Protein AF-A0A3S0I597-F1 (afdb_monomer_lite)

Structure (mmCIF, N/CA/C/O backbone):
data_AF-A0A3S0I597-F1
#
_entry.id   AF-A0A3S0I597-F1
#
loop_
_atom_site.group_PDB
_atom_site.id
_atom_site.type_symbol
_atom_site.label_atom_id
_atom_site.label_alt_id
_atom_site.label_comp_id
_atom_site.label_asym_id
_atom_site.label_entity_id
_atom_site.label_seq_id
_atom_site.pdbx_PDB_ins_code
_atom_site.Cartn_x
_atom_site.Cartn_y
_atom_site.Cartn_z
_atom_site.occupancy
_atom_site.B_iso_or_equiv
_atom_site.auth_seq_id
_atom_site.auth_comp_id
_atom_site.auth_asym_id
_atom_site.auth_atom_id
_atom_site.pdbx_PDB_model_num
ATOM 1 N N . MET A 1 1 ? -62.713 -33.242 16.321 1.00 42.72 1 MET A N 1
ATOM 2 C CA . MET A 1 1 ? -61.549 -33.923 15.711 1.00 42.72 1 MET A CA 1
ATOM 3 C C . MET A 1 1 ? -60.449 -32.888 15.518 1.00 42.72 1 MET A C 1
ATOM 5 O O . MET A 1 1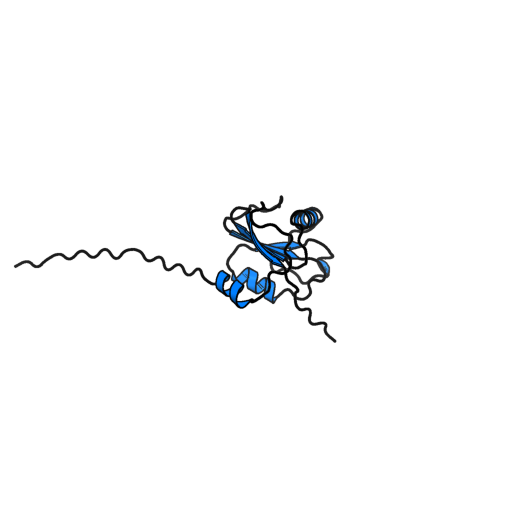 ? -60.624 -31.983 14.719 1.00 42.72 1 MET A O 1
ATOM 9 N N . LEU A 1 2 ? -59.383 -32.966 16.315 1.00 50.50 2 LEU A N 1
ATOM 10 C CA . LEU A 1 2 ? -58.157 -32.165 16.189 1.00 50.50 2 LEU A CA 1
ATOM 11 C C . LEU A 1 2 ? -57.061 -33.055 15.589 1.00 50.50 2 LEU A C 1
ATOM 13 O O . LEU A 1 2 ? -56.976 -34.227 15.960 1.00 50.50 2 LEU A O 1
ATOM 17 N N . PRO A 1 3 ? -56.176 -32.493 14.757 1.00 51.53 3 PRO A N 1
ATOM 18 C CA . PRO A 1 3 ? -54.745 -32.719 14.962 1.00 51.53 3 PRO A CA 1
ATOM 19 C C . PRO A 1 3 ? -53.977 -31.385 14.913 1.00 51.53 3 PRO A C 1
ATOM 21 O O . PRO A 1 3 ? -54.195 -30.550 14.045 1.00 51.53 3 PRO A O 1
ATOM 24 N N . LYS A 1 4 ? -53.256 -31.050 15.987 1.00 41.50 4 LYS A N 1
ATOM 25 C CA . LYS A 1 4 ? -51.831 -31.345 16.261 1.00 41.50 4 LYS A CA 1
ATOM 26 C C . LYS A 1 4 ? -50.891 -30.305 15.636 1.00 41.50 4 LYS A C 1
ATOM 28 O O . LYS A 1 4 ? -50.643 -30.293 14.438 1.00 41.50 4 LYS A O 1
ATOM 33 N N . GLN A 1 5 ? -50.360 -29.455 16.514 1.00 47.78 5 GLN A N 1
ATOM 34 C CA . GLN A 1 5 ? -49.257 -28.538 16.251 1.00 47.78 5 GLN A CA 1
ATOM 35 C C . GLN A 1 5 ? -47.972 -29.298 15.891 1.00 47.78 5 GLN A C 1
ATOM 37 O O . GLN A 1 5 ? -47.695 -30.353 16.464 1.00 47.78 5 GLN A O 1
ATOM 42 N N . SER A 1 6 ? -47.137 -28.708 15.036 1.00 39.44 6 SER A N 1
ATOM 43 C CA . SER A 1 6 ? -45.694 -28.940 15.077 1.00 39.44 6 SER A CA 1
ATOM 44 C C . SER A 1 6 ? -44.950 -27.676 14.655 1.00 39.44 6 SER A C 1
ATOM 46 O O . SER A 1 6 ? -44.948 -27.262 13.499 1.00 39.44 6 SER A O 1
ATOM 48 N N . THR A 1 7 ? -44.367 -27.038 15.660 1.00 47.25 7 THR A N 1
ATOM 49 C CA . THR A 1 7 ? -43.442 -25.915 15.581 1.00 47.25 7 THR A CA 1
ATOM 50 C C . THR A 1 7 ? -42.115 -26.409 15.018 1.00 47.25 7 THR A C 1
ATOM 52 O O . THR A 1 7 ? -41.496 -27.282 15.620 1.00 47.25 7 THR A O 1
ATOM 55 N N . SER A 1 8 ? -41.618 -25.814 13.934 1.00 44.62 8 SER A N 1
ATOM 56 C CA . SER A 1 8 ? -40.203 -25.953 13.580 1.00 44.62 8 SER A CA 1
ATOM 57 C C . SER A 1 8 ? -39.604 -24.589 13.270 1.00 44.62 8 SER A C 1
ATOM 59 O O . SER A 1 8 ? -39.836 -23.985 12.224 1.00 44.62 8 SER A O 1
ATOM 61 N N . ARG A 1 9 ? -38.862 -24.078 14.256 1.00 48.50 9 ARG A N 1
ATOM 62 C CA . ARG A 1 9 ? -37.975 -22.923 14.134 1.00 48.50 9 ARG A CA 1
ATOM 63 C C . ARG A 1 9 ? -36.805 -23.338 13.244 1.00 48.50 9 ARG A C 1
ATOM 65 O O . ARG A 1 9 ? -35.926 -24.061 13.705 1.00 48.50 9 ARG A O 1
ATOM 72 N N . SER A 1 10 ? -36.764 -22.869 11.999 1.00 44.19 10 SER A N 1
ATOM 73 C CA . SER A 1 10 ? -35.540 -22.973 11.204 1.00 44.19 10 SER A CA 1
ATOM 74 C C . SER A 1 10 ? -34.597 -21.845 11.597 1.00 44.19 10 SER A C 1
ATOM 76 O O . SER A 1 10 ? -34.786 -20.681 11.248 1.00 44.19 10 SER A O 1
ATOM 78 N N . LEU A 1 11 ? -33.595 -22.237 12.374 1.00 48.84 11 LEU A N 1
ATOM 79 C CA . LEU A 1 11 ? -32.421 -21.467 12.737 1.00 48.84 11 LEU A CA 1
ATOM 80 C C . LEU A 1 11 ? -31.691 -20.925 11.500 1.00 48.84 11 LEU A C 1
ATOM 82 O O . LEU A 1 11 ? -31.519 -21.602 10.487 1.00 48.84 11 LEU A O 1
ATOM 86 N N . LEU A 1 12 ? -31.232 -19.689 11.665 1.00 52.66 12 LEU A N 1
ATOM 87 C CA . LEU A 1 12 ? -30.205 -18.992 10.905 1.00 52.66 12 LEU A CA 1
ATOM 88 C C . LEU A 1 12 ? -29.130 -19.931 10.332 1.00 52.66 12 LEU A C 1
ATOM 90 O O . LEU A 1 12 ? -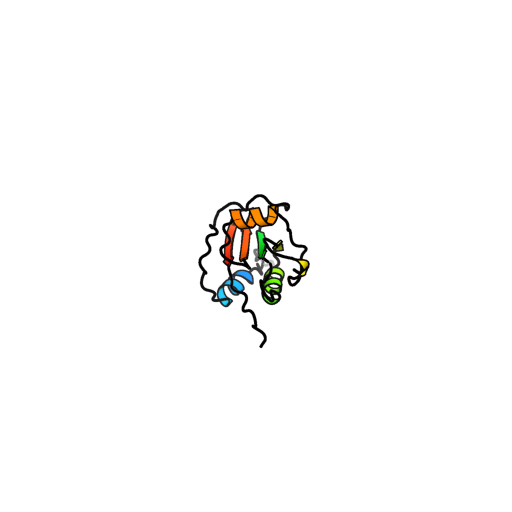28.407 -20.589 11.076 1.00 52.66 12 LEU A O 1
ATOM 94 N N . LYS A 1 13 ? -28.908 -19.853 9.021 1.00 41.72 13 LYS A N 1
ATOM 95 C CA . LYS A 1 13 ? -27.560 -19.977 8.460 1.00 41.72 13 LYS A CA 1
ATOM 96 C C . LYS A 1 13 ? -27.317 -18.771 7.567 1.00 41.72 13 LYS A C 1
ATOM 98 O O . LYS A 1 13 ? -27.713 -18.749 6.406 1.00 41.72 13 LYS A O 1
ATOM 103 N N . ARG A 1 14 ? -26.670 -17.746 8.137 1.00 48.56 14 ARG A N 1
ATOM 104 C CA . ARG A 1 14 ? -25.930 -16.759 7.345 1.00 48.56 14 ARG A CA 1
ATOM 105 C C . ARG A 1 14 ? -24.937 -17.553 6.503 1.00 48.56 14 ARG A C 1
ATOM 107 O O . ARG A 1 14 ? -24.027 -18.173 7.044 1.00 48.56 14 ARG A O 1
ATOM 114 N N . VAL A 1 15 ? -25.154 -17.584 5.196 1.00 46.88 15 VAL A N 1
ATOM 115 C CA . VAL A 1 15 ? -24.164 -18.087 4.250 1.00 46.88 15 VAL A CA 1
ATOM 116 C C . VAL A 1 15 ? -23.068 -17.030 4.188 1.00 46.88 15 VAL A C 1
ATOM 118 O O . VAL A 1 15 ? -23.179 -16.043 3.466 1.00 46.88 15 VAL A O 1
ATOM 121 N N . SER A 1 16 ? -22.027 -17.211 4.993 1.00 51.53 16 SER A N 1
ATOM 122 C CA . SER A 1 16 ? -20.781 -16.465 4.861 1.00 51.53 16 SER A CA 1
ATOM 123 C C . SER A 1 16 ? -20.101 -16.900 3.562 1.00 51.53 16 SER A C 1
ATOM 125 O O . SER A 1 16 ? -19.376 -17.891 3.538 1.00 51.53 16 SER A O 1
ATOM 127 N N . ARG A 1 17 ? -20.335 -16.177 2.460 1.00 55.56 17 ARG A N 1
ATOM 128 C CA . ARG A 1 17 ? -19.484 -16.250 1.259 1.00 55.56 17 ARG A CA 1
ATOM 129 C C . ARG A 1 17 ? -18.222 -15.420 1.499 1.00 55.56 17 ARG A C 1
ATOM 131 O O . ARG A 1 17 ? -18.040 -14.362 0.908 1.00 55.56 17 ARG A O 1
ATOM 138 N N . HIS A 1 18 ? -17.377 -15.868 2.417 1.00 52.28 18 HIS A N 1
ATOM 139 C CA . HIS A 1 18 ? -16.069 -15.266 2.672 1.00 52.28 18 HIS A CA 1
ATOM 140 C C . HIS A 1 18 ? -15.010 -16.352 2.585 1.00 52.28 18 HIS A C 1
ATOM 142 O O . HIS A 1 18 ? -14.560 -16.877 3.596 1.00 52.28 18 HIS A O 1
ATOM 148 N N . ALA A 1 19 ? -14.641 -16.708 1.358 1.00 56.69 19 ALA A N 1
ATOM 149 C CA . ALA A 1 19 ? -13.407 -17.438 1.111 1.00 56.69 19 ALA A CA 1
ATOM 150 C C . ALA A 1 19 ? -12.860 -17.193 -0.311 1.00 56.69 19 ALA A C 1
ATOM 152 O O . ALA A 1 19 ? -12.855 -18.124 -1.108 1.00 56.69 19 ALA A O 1
ATOM 153 N N . PRO A 1 20 ? -12.389 -15.975 -0.650 1.00 56.47 20 PRO A N 1
ATOM 154 C CA . PRO A 1 20 ? -11.466 -15.840 -1.778 1.00 56.47 20 PRO A CA 1
ATOM 155 C C . PRO A 1 20 ? -10.018 -15.576 -1.340 1.00 56.47 20 PRO A C 1
ATOM 157 O O . PRO A 1 20 ? -9.100 -15.930 -2.062 1.00 56.47 20 PRO A O 1
ATOM 160 N N . LEU A 1 21 ? -9.774 -15.026 -0.146 1.00 57.00 21 LEU A N 1
ATOM 161 C CA . LEU A 1 21 ? -8.435 -14.535 0.209 1.00 57.00 21 LEU A CA 1
ATOM 162 C C . LEU A 1 21 ? -7.501 -15.645 0.715 1.00 57.00 21 LEU A C 1
ATOM 164 O O . LEU A 1 21 ? -6.339 -15.693 0.339 1.00 57.00 21 LEU A O 1
ATOM 168 N N . VAL A 1 22 ? -8.012 -16.587 1.515 1.00 55.56 22 VAL A N 1
ATOM 169 C CA . VAL A 1 22 ? -7.216 -17.735 1.993 1.00 55.56 22 VAL A CA 1
ATOM 170 C C . VAL A 1 22 ? -6.846 -18.661 0.834 1.00 55.56 22 VAL A C 1
ATOM 172 O O . VAL A 1 22 ? -5.722 -19.144 0.778 1.00 55.56 22 VAL A O 1
ATOM 175 N N . THR A 1 23 ? -7.758 -18.861 -0.122 1.00 57.53 23 THR A N 1
ATOM 176 C CA . THR A 1 23 ? -7.467 -19.624 -1.339 1.00 57.53 23 THR A CA 1
ATOM 177 C C . THR A 1 23 ? -6.485 -18.879 -2.233 1.00 57.53 23 THR A C 1
ATOM 179 O O . THR A 1 23 ? -5.535 -19.516 -2.648 1.00 57.53 23 THR A O 1
ATOM 182 N N . LEU A 1 24 ? -6.625 -17.559 -2.434 1.00 59.38 24 LEU A N 1
ATOM 183 C CA . LEU A 1 24 ? -5.643 -16.742 -3.165 1.00 59.38 24 LEU A CA 1
ATOM 184 C C . LEU A 1 24 ? -4.233 -16.867 -2.558 1.00 59.38 24 LEU A C 1
ATOM 186 O O . LEU A 1 24 ? -3.270 -17.128 -3.271 1.00 59.38 24 LEU A O 1
ATOM 190 N N . LEU A 1 25 ? -4.125 -16.755 -1.229 1.00 59.69 25 LEU A N 1
ATOM 191 C CA . LEU A 1 25 ? -2.860 -16.890 -0.498 1.00 59.69 25 LEU A CA 1
ATOM 192 C C . LEU A 1 25 ? -2.260 -18.301 -0.607 1.00 59.69 25 LEU A C 1
ATOM 194 O O . LEU A 1 25 ? -1.042 -18.438 -0.666 1.00 59.69 25 LEU A O 1
ATOM 198 N N . LEU A 1 26 ? -3.096 -19.344 -0.644 1.00 59.78 26 LEU A N 1
ATOM 199 C CA . LEU A 1 26 ? -2.653 -20.737 -0.775 1.00 59.78 26 LEU A CA 1
ATOM 200 C C . LEU A 1 26 ? -2.318 -21.121 -2.225 1.00 59.78 26 LEU A C 1
ATOM 202 O O . LEU A 1 26 ? -1.376 -21.878 -2.437 1.00 59.78 26 LEU A O 1
ATOM 206 N N . THR A 1 27 ? -3.046 -20.604 -3.221 1.00 57.31 27 THR A N 1
ATOM 207 C CA . THR A 1 27 ? -2.775 -20.847 -4.649 1.00 57.31 27 THR A CA 1
ATOM 208 C C . THR A 1 27 ? -1.554 -20.097 -5.147 1.00 57.31 27 THR A C 1
ATOM 210 O O . THR A 1 27 ? -0.938 -20.546 -6.107 1.00 57.31 27 THR A O 1
ATOM 213 N N . LEU A 1 28 ? -1.181 -18.989 -4.499 1.00 56.34 28 LEU A N 1
ATOM 214 C CA . LEU A 1 28 ? 0.043 -18.279 -4.845 1.00 56.34 28 LEU A CA 1
ATOM 215 C C . LEU A 1 28 ? 1.288 -19.133 -4.570 1.00 56.34 28 LEU A C 1
ATOM 217 O O . LEU A 1 28 ? 2.268 -18.966 -5.277 1.00 56.34 28 LEU A O 1
ATOM 221 N N . GLY A 1 29 ? 1.274 -20.081 -3.621 1.00 47.81 29 GLY A N 1
ATOM 222 C CA . GLY A 1 29 ? 2.409 -21.000 -3.423 1.00 47.81 29 GLY A CA 1
ATOM 223 C C . GLY A 1 29 ? 3.759 -20.294 -3.226 1.00 47.81 29 GLY A C 1
ATOM 224 O O . GLY A 1 29 ? 4.807 -20.894 -3.460 1.00 47.81 29 GLY A O 1
ATOM 225 N N . LEU A 1 30 ? 3.742 -19.015 -2.836 1.00 53.69 30 LEU A N 1
ATOM 226 C CA . LEU A 1 30 ? 4.938 -18.193 -2.777 1.00 53.69 30 LEU A CA 1
ATOM 227 C C . LEU A 1 30 ? 5.616 -18.424 -1.423 1.00 53.69 30 LEU A C 1
ATOM 229 O O . LEU A 1 30 ? 4.960 -18.288 -0.383 1.00 53.69 30 LEU A O 1
ATOM 233 N N . PRO A 1 31 ? 6.909 -18.794 -1.403 1.00 40.94 31 PRO A N 1
ATOM 234 C CA . PRO A 1 31 ? 7.659 -18.853 -0.161 1.00 40.94 31 PRO A CA 1
ATOM 235 C C . PRO A 1 31 ? 7.600 -17.477 0.505 1.00 40.94 31 PRO A C 1
ATOM 237 O O . PRO A 1 31 ? 7.706 -16.454 -0.169 1.00 40.94 31 PRO A O 1
ATOM 240 N N . ALA A 1 32 ? 7.427 -17.451 1.827 1.00 45.72 32 ALA A N 1
ATOM 241 C CA . ALA A 1 32 ? 7.551 -16.231 2.614 1.00 45.72 32 ALA A CA 1
ATOM 242 C C . ALA A 1 32 ? 8.982 -15.690 2.453 1.00 45.72 32 ALA A C 1
ATOM 244 O O . ALA A 1 32 ? 9.903 -16.100 3.160 1.00 45.72 32 ALA A O 1
ATOM 245 N N . ALA A 1 33 ? 9.189 -14.824 1.464 1.00 46.81 33 ALA A N 1
ATOM 246 C CA . ALA A 1 33 ? 10.461 -14.177 1.217 1.00 46.81 33 ALA A CA 1
ATOM 247 C C . ALA A 1 33 ? 10.693 -13.162 2.339 1.00 46.81 33 ALA A C 1
ATOM 249 O O . ALA A 1 33 ? 9.938 -12.211 2.460 1.00 46.81 33 ALA A O 1
ATOM 250 N N . ASN A 1 34 ? 11.673 -13.450 3.204 1.00 48.53 34 ASN A N 1
ATOM 251 C CA . ASN A 1 34 ? 12.406 -12.567 4.129 1.00 48.53 34 ASN A CA 1
ATOM 252 C C . ASN A 1 34 ? 11.753 -11.237 4.583 1.00 48.53 34 ASN A C 1
ATOM 254 O O . ASN A 1 34 ? 12.451 -10.227 4.714 1.00 48.53 34 ASN A O 1
ATOM 258 N N . ALA A 1 35 ? 10.467 -11.245 4.932 1.00 51.66 35 ALA A N 1
ATOM 259 C CA . ALA A 1 35 ? 9.789 -10.057 5.426 1.00 51.66 35 ALA A CA 1
ATOM 260 C C . ALA A 1 35 ? 10.408 -9.600 6.753 1.00 51.66 35 ALA A C 1
ATOM 262 O O . ALA A 1 35 ? 10.289 -10.257 7.789 1.00 51.66 35 ALA A O 1
ATOM 263 N N . LYS A 1 36 ? 11.090 -8.448 6.727 1.00 69.50 36 LYS A N 1
ATOM 264 C CA . LYS A 1 36 ? 11.580 -7.763 7.940 1.00 69.50 36 LYS A CA 1
ATOM 265 C C . LYS A 1 36 ? 10.461 -7.038 8.687 1.00 69.50 36 LYS A C 1
ATOM 267 O O . LYS A 1 36 ? 10.650 -6.652 9.845 1.00 69.50 36 LYS A O 1
ATOM 272 N N . VAL A 1 37 ? 9.326 -6.858 8.021 1.00 77.31 37 VAL A N 1
ATOM 273 C CA . VAL A 1 37 ? 8.092 -6.323 8.583 1.00 77.31 37 VAL A CA 1
ATOM 274 C C . VAL A 1 37 ? 7.565 -7.290 9.649 1.00 77.31 37 VAL A C 1
ATOM 276 O O . VAL A 1 37 ? 7.446 -8.491 9.411 1.00 77.31 37 VAL A O 1
ATOM 279 N N . ARG A 1 38 ? 7.255 -6.784 10.845 1.00 82.75 38 ARG A N 1
ATOM 280 C CA . ARG A 1 38 ? 6.815 -7.620 11.970 1.00 82.75 38 ARG A CA 1
ATOM 281 C C . ARG A 1 38 ? 5.295 -7.671 12.049 1.00 82.75 38 ARG A C 1
ATOM 283 O O . ARG A 1 38 ? 4.624 -6.644 12.072 1.00 82.75 38 ARG A O 1
ATOM 290 N N . LEU A 1 39 ? 4.753 -8.881 12.136 1.00 89.31 39 LEU A N 1
ATOM 291 C CA . LEU A 1 39 ? 3.329 -9.081 12.389 1.00 89.31 39 LEU A CA 1
ATOM 292 C C . LEU A 1 39 ? 2.968 -8.628 13.811 1.00 89.31 39 LEU A C 1
ATOM 294 O O . LEU A 1 39 ? 3.738 -8.819 14.751 1.00 89.31 39 LEU A O 1
ATOM 298 N N . GLY A 1 40 ? 1.783 -8.045 13.961 1.00 89.88 40 GLY A N 1
ATOM 299 C CA . GLY A 1 40 ? 1.268 -7.474 15.206 1.00 89.88 40 GLY A CA 1
ATOM 300 C C . GLY A 1 40 ? 1.665 -6.016 15.450 1.00 89.88 40 GLY A C 1
ATOM 301 O O . GLY A 1 40 ? 0.997 -5.343 16.250 1.00 89.88 40 GLY A O 1
ATOM 302 N N . ASP A 1 41 ? 2.686 -5.513 14.745 1.00 90.75 41 ASP A N 1
ATOM 303 C CA . ASP A 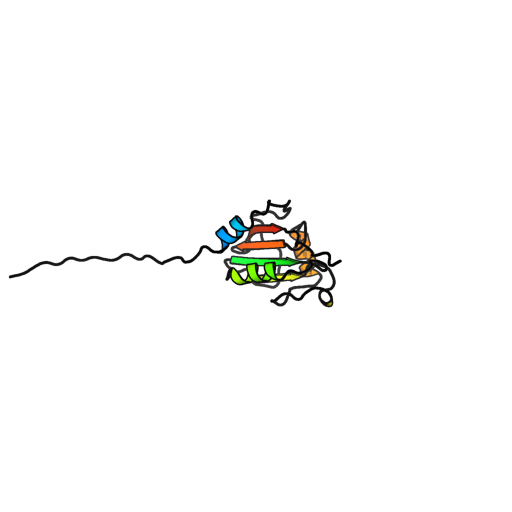1 41 ? 3.091 -4.110 14.820 1.00 90.75 41 ASP A CA 1
ATOM 304 C C . ASP A 1 41 ? 1.947 -3.197 14.368 1.00 90.75 41 ASP A C 1
ATOM 306 O O . ASP A 1 41 ? 1.115 -3.543 13.522 1.00 90.75 41 ASP A O 1
ATOM 310 N N . THR A 1 42 ? 1.897 -2.016 14.976 1.00 94.00 42 THR A N 1
ATOM 311 C CA . THR A 1 42 ? 0.970 -0.964 14.568 1.00 94.00 42 THR A CA 1
ATOM 312 C C . THR A 1 42 ? 1.456 -0.357 13.258 1.00 94.00 42 THR A C 1
ATOM 314 O O . THR A 1 42 ? 2.647 -0.092 13.093 1.00 94.00 42 THR A O 1
ATOM 317 N N . LEU A 1 43 ? 0.526 -0.105 12.342 1.00 94.88 43 LEU A N 1
ATOM 318 C CA . LEU A 1 43 ? 0.800 0.618 11.112 1.00 94.88 43 LEU A CA 1
ATOM 319 C C . LEU A 1 43 ? 1.353 2.015 11.464 1.00 94.88 43 LEU A C 1
ATOM 321 O O . LEU A 1 43 ? 0.753 2.696 12.302 1.00 94.88 43 LEU A O 1
ATOM 325 N N . PRO A 1 44 ? 2.479 2.463 10.876 1.00 95.75 44 PRO A N 1
ATOM 326 C CA . PRO A 1 44 ? 3.018 3.790 11.162 1.00 95.75 44 PRO A CA 1
ATOM 327 C C . PRO A 1 44 ? 2.029 4.901 10.819 1.00 95.75 44 PRO A C 1
ATOM 329 O O . PRO A 1 44 ? 1.070 4.669 10.087 1.00 95.75 44 PRO A O 1
ATOM 332 N N . THR A 1 45 ? 2.281 6.120 11.295 1.00 95.44 45 THR A N 1
ATOM 333 C CA . THR A 1 45 ? 1.447 7.292 10.986 1.00 95.44 45 THR A CA 1
ATOM 334 C C . THR A 1 45 ? 1.224 7.450 9.478 1.00 95.44 45 THR A C 1
ATOM 336 O O . THR A 1 45 ? 2.175 7.427 8.698 1.00 95.44 45 THR A O 1
ATOM 339 N N . HIS A 1 46 ? -0.038 7.617 9.085 1.00 96.38 46 HIS A N 1
ATOM 340 C CA . HIS A 1 46 ? -0.500 7.680 7.700 1.00 96.38 46 HIS A CA 1
ATOM 341 C C . HIS A 1 46 ? -1.712 8.626 7.578 1.00 96.38 46 HIS A C 1
ATOM 343 O O . HIS A 1 46 ? -2.367 8.897 8.585 1.00 96.38 46 HIS A O 1
ATOM 349 N N . PRO A 1 47 ? -2.024 9.152 6.377 1.00 96.62 47 PRO A N 1
ATOM 350 C CA . PRO A 1 47 ? -3.038 10.198 6.200 1.00 96.62 47 PRO A CA 1
ATOM 351 C C . PRO A 1 47 ? -4.476 9.677 6.065 1.00 96.62 47 PRO A C 1
ATOM 353 O O . PRO A 1 47 ? -5.397 10.475 5.899 1.00 96.62 47 PRO A O 1
ATOM 356 N N . TRP A 1 48 ? -4.687 8.360 6.073 1.00 95.19 48 TRP A N 1
ATOM 357 C CA . TRP A 1 48 ? -6.024 7.768 6.040 1.00 95.19 48 TRP A CA 1
ATOM 358 C C . TRP A 1 48 ? -6.448 7.272 7.421 1.00 95.19 48 TRP A C 1
ATOM 360 O O . TRP A 1 48 ? -5.630 7.029 8.300 1.00 95.19 48 TRP A O 1
ATOM 370 N N . GLU A 1 49 ? -7.750 7.096 7.610 1.00 93.75 49 GLU A N 1
ATOM 371 C CA . GLU A 1 49 ? -8.268 6.410 8.788 1.00 93.75 49 GLU A CA 1
ATOM 372 C C . GLU A 1 49 ? -8.154 4.898 8.584 1.00 93.75 49 GLU A C 1
ATOM 374 O O . GLU A 1 49 ? -8.632 4.363 7.575 1.00 93.75 49 GLU A O 1
ATOM 379 N N . SER A 1 50 ? -7.516 4.211 9.537 1.00 90.12 50 SER A N 1
ATOM 380 C CA . SER A 1 50 ? -7.381 2.755 9.494 1.00 90.12 50 SER A CA 1
ATOM 381 C C . SER A 1 50 ? -8.752 2.083 9.541 1.00 90.12 50 SER A C 1
ATOM 383 O O . SER A 1 50 ? -9.559 2.320 10.445 1.00 90.12 50 SER A O 1
ATOM 385 N N . GLY A 1 51 ? -9.004 1.210 8.569 1.00 88.62 51 GLY A N 1
ATOM 386 C CA . GLY A 1 51 ? -10.229 0.421 8.511 1.00 88.62 51 GLY A CA 1
ATOM 387 C C . GLY A 1 51 ? -10.240 -0.753 9.495 1.00 88.62 51 GLY A C 1
ATOM 388 O O . GLY A 1 51 ? -9.234 -1.100 10.115 1.00 88.62 51 GLY A O 1
ATOM 389 N N . GLN A 1 52 ? -11.390 -1.433 9.586 1.00 92.75 52 GLN A N 1
ATOM 390 C CA . GLN A 1 52 ? -11.460 -2.734 10.262 1.00 92.75 52 GLN A CA 1
ATOM 391 C C . GLN A 1 52 ? -10.538 -3.740 9.578 1.00 92.75 52 GLN A C 1
ATOM 393 O O . GLN A 1 52 ? -9.810 -4.431 10.269 1.00 92.75 52 GLN A O 1
ATOM 398 N N . ARG A 1 53 ? -10.527 -3.785 8.241 1.00 96.25 53 ARG A N 1
ATOM 399 C CA . ARG A 1 53 ? -9.614 -4.618 7.458 1.00 96.25 53 ARG A CA 1
ATOM 400 C C . ARG A 1 53 ? -9.320 -3.956 6.119 1.00 96.25 53 ARG A C 1
ATOM 402 O O . ARG A 1 53 ? -10.263 -3.559 5.440 1.00 96.25 53 ARG A O 1
ATOM 409 N N . GLU A 1 54 ? -8.051 -3.838 5.750 1.00 97.19 54 GLU A N 1
ATOM 410 C CA . GLU A 1 54 ? -7.613 -3.178 4.513 1.00 97.19 54 GLU A CA 1
ATOM 411 C C . GLU A 1 54 ? -6.312 -3.779 3.966 1.00 97.19 54 GLU A C 1
ATOM 413 O O . GLU A 1 54 ? -5.568 -4.455 4.684 1.00 97.19 54 GLU A O 1
ATOM 418 N N . LEU A 1 55 ? -6.057 -3.542 2.679 1.00 97.62 55 LEU A N 1
ATOM 419 C CA . LEU A 1 55 ? -4.792 -3.846 2.021 1.00 97.62 55 LEU A CA 1
ATOM 420 C C . LEU A 1 55 ? -3.993 -2.559 1.836 1.00 97.62 55 LEU A C 1
ATOM 422 O O . LEU A 1 55 ? -4.520 -1.566 1.339 1.00 97.62 55 LEU A O 1
ATOM 426 N N . VAL A 1 56 ? -2.710 -2.594 2.180 1.00 97.31 56 VAL A N 1
ATOM 427 C CA . VAL A 1 56 ? -1.764 -1.513 1.888 1.00 97.31 56 VAL A CA 1
ATOM 428 C C . VAL A 1 56 ? -0.736 -2.044 0.905 1.00 97.31 56 VAL A C 1
ATOM 430 O O . VAL A 1 56 ? 0.050 -2.921 1.247 1.00 97.31 56 VAL A O 1
ATOM 433 N N . VAL A 1 57 ? -0.750 -1.526 -0.318 1.00 96.44 57 VAL A N 1
ATOM 434 C CA . VAL A 1 57 ? 0.199 -1.883 -1.372 1.00 96.44 57 VAL A CA 1
ATOM 435 C C . VAL A 1 57 ? 1.274 -0.808 -1.429 1.00 96.44 57 VAL A C 1
ATOM 437 O O . VAL A 1 57 ? 1.003 0.338 -1.786 1.00 96.44 57 VAL A O 1
ATOM 440 N N . ILE A 1 58 ? 2.490 -1.180 -1.053 1.00 95.69 58 ILE A N 1
ATOM 441 C CA . ILE A 1 58 ? 3.674 -0.330 -1.040 1.00 95.69 58 ILE A CA 1
ATOM 442 C C . ILE A 1 58 ? 4.527 -0.687 -2.251 1.00 95.69 58 ILE A C 1
ATOM 444 O O . ILE A 1 58 ? 4.926 -1.838 -2.419 1.00 95.69 58 ILE A O 1
ATOM 448 N N . TYR A 1 59 ? 4.829 0.294 -3.087 1.00 94.75 59 TYR A N 1
ATOM 449 C CA . TYR A 1 59 ? 5.597 0.092 -4.309 1.00 94.75 59 TYR A CA 1
ATOM 450 C C . TYR A 1 59 ? 6.520 1.279 -4.577 1.00 94.75 59 TYR A C 1
ATOM 452 O O . TYR A 1 59 ? 6.419 2.325 -3.932 1.00 94.75 59 TYR A O 1
ATOM 460 N N . ALA A 1 60 ? 7.442 1.106 -5.517 1.00 93.25 60 ALA A N 1
ATOM 461 C CA . ALA A 1 60 ? 8.424 2.111 -5.889 1.00 93.25 60 ALA A CA 1
ATOM 462 C C . ALA A 1 60 ? 8.607 2.158 -7.412 1.00 93.25 60 ALA A C 1
ATOM 464 O O . ALA A 1 60 ? 8.051 1.350 -8.159 1.00 93.25 60 ALA A O 1
ATOM 465 N N . GLY A 1 61 ? 9.383 3.132 -7.880 1.00 91.06 61 GLY A N 1
ATOM 466 C CA . GLY A 1 61 ? 9.789 3.203 -9.276 1.00 91.06 61 GLY A CA 1
ATOM 467 C C . GLY A 1 61 ? 10.559 1.949 -9.693 1.00 91.06 61 GLY A C 1
ATOM 468 O O . GLY A 1 61 ? 11.410 1.460 -8.953 1.00 91.06 61 GLY A O 1
ATOM 469 N N . GLY A 1 62 ? 10.264 1.442 -10.890 1.00 85.50 62 GLY A N 1
ATOM 470 C CA . GLY A 1 62 ? 10.925 0.257 -11.443 1.00 85.50 62 GLY A CA 1
ATOM 471 C C . GLY A 1 62 ? 10.279 -1.088 -11.091 1.00 85.50 62 GLY A C 1
ATOM 472 O O . GLY A 1 62 ? 10.805 -2.105 -11.523 1.00 85.50 62 GLY A O 1
ATOM 473 N N . CYS A 1 63 ? 9.134 -1.124 -10.394 1.00 85.31 63 CYS A N 1
ATOM 474 C CA . CYS A 1 63 ? 8.399 -2.361 -10.063 1.00 85.31 63 CYS A CA 1
ATOM 475 C C . CYS A 1 63 ? 7.808 -3.143 -11.264 1.00 85.31 63 CYS A C 1
ATOM 477 O O . CYS A 1 63 ? 6.982 -4.024 -11.051 1.00 85.31 63 CYS A O 1
ATOM 479 N N . GLY A 1 64 ? 8.217 -2.857 -12.504 1.00 83.12 64 GLY A N 1
ATOM 480 C CA . GLY A 1 64 ? 7.689 -3.520 -13.699 1.00 83.12 64 GLY A CA 1
ATOM 481 C C . GLY A 1 64 ? 6.174 -3.356 -13.852 1.00 83.12 64 GLY A C 1
ATOM 482 O O . GLY A 1 64 ? 5.600 -2.348 -13.425 1.00 83.12 64 GLY A O 1
ATOM 483 N N . ASP A 1 65 ? 5.537 -4.343 -14.481 1.00 84.75 65 ASP A N 1
ATOM 484 C CA . ASP A 1 65 ? 4.082 -4.397 -14.613 1.00 84.75 65 ASP A CA 1
ATOM 485 C C . ASP A 1 65 ? 3.429 -4.963 -13.344 1.00 84.75 65 ASP A C 1
ATOM 487 O O . ASP A 1 65 ? 3.610 -6.121 -12.985 1.00 84.75 65 ASP A O 1
ATOM 491 N N . MET A 1 66 ? 2.631 -4.140 -12.670 1.00 88.94 66 MET A N 1
ATOM 492 C CA . MET A 1 66 ? 1.906 -4.526 -11.458 1.00 88.94 66 MET A CA 1
ATOM 493 C C . MET A 1 66 ? 0.430 -4.867 -11.720 1.00 88.94 66 MET A C 1
ATOM 495 O O . MET A 1 66 ? -0.334 -4.973 -10.761 1.00 88.94 66 MET A O 1
ATOM 499 N N . GLY A 1 67 ? -0.005 -4.995 -12.978 1.00 89.81 67 GLY A N 1
ATOM 500 C CA . GLY A 1 67 ? -1.412 -5.177 -13.353 1.00 89.81 67 GLY A CA 1
ATOM 501 C C . GLY A 1 67 ? -2.097 -6.329 -12.615 1.00 89.81 67 GLY A C 1
ATOM 502 O O . GLY A 1 67 ? -3.072 -6.107 -11.899 1.00 89.81 67 GLY A O 1
ATOM 503 N N . GLU A 1 68 ? -1.532 -7.536 -12.686 1.00 88.25 68 GLU A N 1
ATOM 504 C CA . GLU A 1 68 ? -2.095 -8.716 -12.007 1.00 88.25 68 GLU A CA 1
ATOM 505 C C . GLU A 1 68 ? -2.155 -8.549 -10.483 1.00 88.25 68 GLU A C 1
ATOM 507 O O . GLU A 1 68 ? -3.109 -8.978 -9.828 1.00 88.25 68 GLU A O 1
ATOM 512 N N . LEU A 1 69 ? -1.148 -7.889 -9.906 1.00 90.00 69 LEU A N 1
ATOM 513 C CA . LEU A 1 69 ? -1.088 -7.615 -8.475 1.00 90.00 69 LEU A CA 1
ATOM 514 C C . LEU A 1 69 ? -2.194 -6.647 -8.049 1.00 90.00 69 LEU A C 1
ATOM 516 O O . LEU A 1 69 ? -2.849 -6.854 -7.023 1.00 90.00 69 LEU A O 1
ATOM 520 N N . TRP A 1 70 ? -2.427 -5.604 -8.844 1.00 93.44 70 TRP A N 1
ATOM 521 C CA . TRP A 1 70 ? -3.518 -4.668 -8.620 1.00 93.44 70 TRP A CA 1
ATOM 522 C C . TRP A 1 70 ? -4.882 -5.338 -8.769 1.00 93.44 70 TRP A C 1
ATOM 524 O O . TRP A 1 70 ? -5.739 -5.148 -7.905 1.00 93.44 70 TRP A O 1
ATOM 534 N N . ASP A 1 71 ? -5.068 -6.171 -9.790 1.00 91.06 71 ASP A N 1
ATOM 535 C CA . ASP A 1 71 ? -6.306 -6.922 -10.001 1.00 91.06 71 ASP A CA 1
ATOM 536 C C . ASP A 1 71 ? -6.590 -7.883 -8.837 1.00 91.06 71 ASP A C 1
ATOM 538 O O . ASP A 1 71 ? -7.715 -7.955 -8.327 1.00 91.06 71 ASP A O 1
ATOM 542 N N . ALA A 1 72 ? -5.564 -8.575 -8.336 1.00 90.44 72 ALA A N 1
ATOM 543 C CA . ALA A 1 72 ? -5.671 -9.427 -7.156 1.00 90.44 72 ALA A CA 1
ATOM 544 C C . ALA A 1 72 ? -6.030 -8.622 -5.891 1.00 90.44 72 ALA A C 1
ATOM 546 O O . ALA A 1 72 ? -6.912 -9.019 -5.124 1.00 90.44 72 ALA A O 1
ATOM 547 N N . ALA A 1 73 ? -5.394 -7.465 -5.677 1.00 92.12 73 ALA A N 1
ATOM 548 C CA . ALA A 1 73 ? -5.690 -6.600 -4.538 1.00 92.12 73 ALA A CA 1
ATOM 549 C C . ALA A 1 73 ? -7.130 -6.063 -4.587 1.00 92.12 73 ALA A C 1
ATOM 551 O O . ALA A 1 73 ? -7.849 -6.127 -3.587 1.00 92.12 73 ALA A O 1
ATOM 552 N N . LEU A 1 74 ? -7.584 -5.586 -5.746 1.00 93.00 74 LEU A N 1
ATOM 553 C CA . LEU A 1 74 ? -8.928 -5.033 -5.927 1.00 93.00 74 LEU A CA 1
ATOM 554 C C . LEU A 1 74 ? -10.022 -6.107 -5.859 1.00 93.00 74 LEU A C 1
ATOM 556 O O . LEU A 1 74 ? -11.073 -5.884 -5.254 1.00 93.00 74 LEU A O 1
ATOM 560 N N . SER A 1 75 ? -9.774 -7.297 -6.409 1.00 92.94 75 SER A N 1
ATOM 561 C CA . SER A 1 75 ? -10.730 -8.415 -6.373 1.00 92.94 75 SER A CA 1
ATOM 562 C C . SER A 1 75 ? -10.941 -9.002 -4.971 1.00 92.94 75 SER A C 1
ATOM 564 O O . SER A 1 75 ? -11.926 -9.707 -4.740 1.00 92.94 75 SER A O 1
ATOM 566 N N . SER A 1 76 ? -10.083 -8.662 -4.001 1.00 91.94 76 SER A N 1
ATOM 567 C CA . SER A 1 76 ? -10.252 -9.048 -2.594 1.00 91.94 76 SER A CA 1
ATOM 568 C C . SER A 1 76 ? -11.519 -8.473 -1.941 1.00 91.94 76 SER A C 1
ATOM 570 O O . SER A 1 76 ? -11.991 -9.017 -0.939 1.00 91.94 76 SER A O 1
ATOM 572 N N . GLY A 1 77 ? -12.062 -7.374 -2.483 1.00 94.00 77 GLY A N 1
ATOM 573 C CA . GLY A 1 77 ? -13.183 -6.637 -1.895 1.00 94.00 77 GLY A CA 1
ATOM 574 C C . GLY A 1 77 ? -12.823 -5.841 -0.634 1.00 94.00 77 GLY A C 1
ATOM 575 O O . GLY A 1 77 ? -13.718 -5.315 0.028 1.00 94.00 77 GLY A O 1
ATOM 576 N N . LEU A 1 78 ? -11.537 -5.758 -0.281 1.00 95.31 78 LEU A N 1
ATOM 577 C CA . LEU A 1 78 ? -11.044 -4.923 0.812 1.00 95.31 78 LEU A CA 1
ATOM 578 C C . LEU A 1 78 ? -10.722 -3.506 0.308 1.00 95.31 78 LEU A C 1
ATOM 580 O O . LEU A 1 78 ? -10.339 -3.342 -0.850 1.00 95.31 78 LEU A O 1
ATOM 584 N N . PRO A 1 79 ? -10.817 -2.473 1.166 1.00 96.50 79 PRO A N 1
ATOM 585 C CA . PRO A 1 79 ? -10.226 -1.173 0.874 1.00 96.50 79 PRO A CA 1
ATOM 586 C C . PRO A 1 79 ? -8.738 -1.328 0.542 1.00 96.50 79 PRO A C 1
ATOM 588 O O . PRO A 1 79 ? -8.003 -1.966 1.296 1.00 96.50 79 PRO A O 1
ATOM 591 N N . VAL A 1 80 ? -8.305 -0.740 -0.574 1.00 96.81 80 VAL A N 1
ATOM 592 C CA . VAL A 1 80 ? -6.906 -0.758 -1.020 1.00 96.81 80 VAL A CA 1
ATOM 593 C C . VAL A 1 80 ? -6.304 0.633 -0.851 1.00 96.81 80 VAL A C 1
ATOM 595 O O . VAL A 1 80 ? -6.857 1.628 -1.323 1.00 96.81 80 VAL A O 1
ATOM 598 N N . ARG A 1 81 ? -5.156 0.700 -0.180 1.00 97.50 81 ARG A N 1
ATOM 599 C CA . ARG A 1 81 ? -4.335 1.900 -0.013 1.00 97.50 81 ARG A CA 1
ATOM 600 C C . ARG A 1 81 ? -3.063 1.723 -0.826 1.00 97.50 81 ARG A C 1
ATOM 602 O O . ARG A 1 81 ? -2.312 0.786 -0.576 1.00 97.50 81 ARG A O 1
ATOM 609 N N . ALA A 1 82 ? -2.820 2.607 -1.785 1.00 97.25 82 ALA A N 1
ATO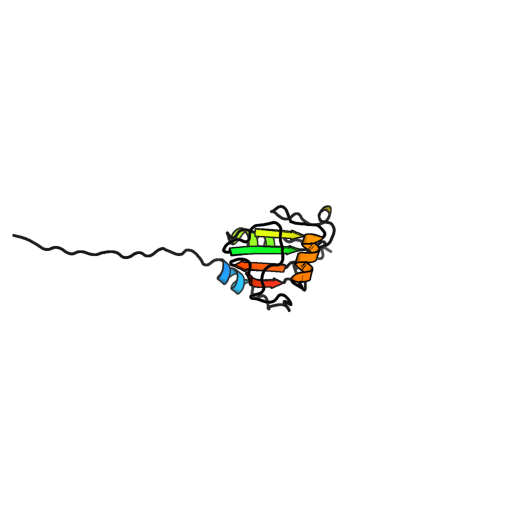M 610 C CA . ALA A 1 82 ? -1.568 2.615 -2.531 1.00 97.25 82 ALA A CA 1
ATOM 611 C C . ALA A 1 82 ? -0.580 3.591 -1.888 1.00 97.25 82 ALA A C 1
ATOM 613 O O . ALA A 1 82 ? -0.919 4.746 -1.619 1.00 97.25 82 ALA A O 1
ATOM 614 N N . VAL A 1 83 ? 0.644 3.124 -1.661 1.00 97.38 83 VAL A N 1
ATOM 615 C CA . VAL A 1 83 ? 1.753 3.903 -1.112 1.00 97.38 83 VAL A CA 1
ATOM 616 C C . VAL A 1 83 ? 2.906 3.837 -2.100 1.00 97.38 83 VAL A C 1
ATOM 618 O O . VAL A 1 83 ? 3.529 2.791 -2.271 1.00 97.38 83 VAL A O 1
ATOM 621 N N . PHE A 1 84 ? 3.197 4.961 -2.744 1.00 96.81 84 PHE A N 1
ATOM 622 C CA . PHE A 1 84 ? 4.374 5.102 -3.585 1.00 96.81 84 PHE A CA 1
ATOM 623 C C . PHE A 1 84 ? 5.537 5.600 -2.730 1.00 96.81 84 PHE A C 1
ATOM 625 O O . PHE A 1 84 ? 5.589 6.768 -2.336 1.00 96.81 84 PHE A O 1
ATOM 632 N N . ALA A 1 85 ? 6.437 4.685 -2.384 1.00 95.19 85 ALA A N 1
ATOM 633 C CA . ALA A 1 85 ? 7.471 4.922 -1.391 1.00 95.19 85 ALA A CA 1
ATOM 634 C C . ALA A 1 85 ? 8.654 5.717 -1.951 1.00 95.19 85 ALA A C 1
ATOM 636 O O . ALA A 1 85 ? 9.122 6.650 -1.299 1.00 95.19 85 ALA A O 1
ATOM 637 N N . GLU A 1 86 ? 9.167 5.344 -3.125 1.00 91.75 86 GLU A N 1
ATOM 638 C CA . GLU A 1 86 ? 10.409 5.891 -3.684 1.00 91.75 86 GLU A CA 1
ATOM 639 C C . GLU A 1 86 ? 10.373 5.892 -5.225 1.00 91.75 86 GLU A C 1
ATOM 641 O O . GLU A 1 86 ? 9.729 5.044 -5.836 1.00 91.75 86 GLU A O 1
ATOM 646 N N . GLY A 1 87 ? 11.097 6.818 -5.865 1.00 89.25 87 GLY A N 1
ATOM 647 C CA . GLY A 1 87 ? 11.235 6.899 -7.327 1.00 89.25 87 GLY A CA 1
ATOM 648 C C . GLY A 1 87 ? 10.433 8.027 -7.988 1.00 89.25 87 GLY A C 1
ATOM 649 O O . GLY A 1 87 ? 10.005 8.973 -7.330 1.00 89.25 87 GLY A O 1
ATOM 650 N N . ASP A 1 88 ? 10.266 7.933 -9.310 1.00 86.69 88 ASP A N 1
ATOM 651 C CA . ASP A 1 88 ? 9.488 8.876 -10.124 1.00 86.69 88 ASP A CA 1
ATOM 652 C C . ASP A 1 88 ? 8.155 8.235 -10.532 1.00 86.69 88 ASP A C 1
ATOM 654 O O . ASP A 1 88 ? 8.108 7.331 -11.375 1.00 86.69 88 ASP A O 1
ATOM 658 N N . LEU A 1 89 ? 7.062 8.706 -9.927 1.00 85.88 89 LEU A N 1
ATOM 659 C CA . LEU A 1 89 ? 5.727 8.185 -10.205 1.00 85.88 89 LEU A CA 1
ATOM 660 C C . LEU A 1 89 ? 5.315 8.431 -11.663 1.00 85.88 89 LEU A C 1
ATOM 662 O O . LEU A 1 89 ? 4.629 7.597 -12.241 1.00 85.88 89 LEU A O 1
ATOM 666 N N . GLY A 1 90 ? 5.773 9.524 -12.286 1.00 83.75 90 GLY A N 1
ATOM 667 C CA . GLY A 1 90 ? 5.449 9.846 -13.680 1.00 83.75 90 GLY A CA 1
ATOM 668 C C . GLY A 1 90 ? 6.056 8.873 -14.694 1.00 83.75 90 GLY A C 1
ATOM 669 O O . GLY A 1 90 ? 5.616 8.826 -15.840 1.00 83.75 90 GLY A O 1
ATOM 670 N N . ARG A 1 91 ? 7.052 8.083 -14.274 1.00 80.25 91 ARG A N 1
ATOM 671 C CA . ARG A 1 91 ? 7.702 7.030 -15.073 1.00 80.25 91 ARG A CA 1
ATOM 672 C C . ARG A 1 91 ? 7.308 5.619 -14.642 1.00 80.25 91 ARG A C 1
ATOM 674 O O . ARG A 1 91 ? 7.850 4.651 -15.165 1.00 80.25 91 ARG A O 1
ATOM 681 N N . THR A 1 92 ? 6.410 5.503 -13.672 1.00 79.94 92 THR A N 1
ATOM 682 C CA . THR A 1 92 ? 5.936 4.224 -13.144 1.00 79.94 92 THR A CA 1
ATOM 683 C C . THR A 1 92 ? 4.543 3.954 -13.694 1.00 79.94 92 THR A C 1
ATOM 685 O O . THR A 1 92 ? 3.755 4.884 -13.868 1.00 79.94 92 THR A O 1
ATOM 688 N N . VAL A 1 93 ? 4.220 2.688 -13.968 1.00 77.00 93 VAL A N 1
ATOM 689 C CA . VAL A 1 93 ? 2.854 2.312 -14.352 1.00 77.00 93 VAL A CA 1
ATOM 690 C C . VAL A 1 93 ? 1.893 2.764 -13.250 1.00 77.00 93 VAL A C 1
ATOM 692 O O . VAL A 1 93 ? 2.123 2.518 -12.062 1.00 77.00 93 VAL A O 1
ATOM 695 N N . GLY A 1 94 ? 0.846 3.489 -13.647 1.00 76.31 94 GLY A N 1
ATOM 696 C CA . GLY A 1 94 ? -0.101 4.088 -12.715 1.00 76.31 94 GLY A CA 1
ATOM 697 C C . GLY A 1 94 ? -0.823 3.031 -11.881 1.00 76.31 94 GLY A C 1
ATOM 698 O O . GLY A 1 94 ? -1.229 1.991 -12.393 1.00 76.31 94 GLY A O 1
ATOM 699 N N . ALA A 1 95 ? -1.009 3.314 -10.594 1.00 87.00 95 ALA A N 1
ATOM 700 C CA . ALA A 1 95 ? -1.883 2.518 -9.745 1.00 87.00 95 ALA A CA 1
ATOM 701 C C . ALA A 1 95 ? -3.361 2.829 -10.070 1.00 87.00 95 ALA A C 1
ATOM 703 O O . ALA A 1 95 ? -3.691 3.973 -10.397 1.00 87.00 95 ALA A O 1
ATOM 704 N N . PRO A 1 96 ? -4.279 1.857 -9.926 1.00 89.38 96 PRO A N 1
ATOM 705 C CA . PRO A 1 96 ? -5.714 2.059 -10.157 1.00 89.38 96 PRO A CA 1
ATOM 706 C C . PRO A 1 96 ? -6.389 2.927 -9.081 1.00 89.38 96 PRO A C 1
ATOM 708 O O . PRO A 1 96 ? -7.554 3.299 -9.211 1.00 89.38 96 PRO A O 1
ATOM 711 N N . VAL A 1 97 ? -5.668 3.246 -8.004 1.00 90.88 97 VAL A N 1
ATOM 712 C CA . VAL A 1 97 ? -6.079 4.167 -6.941 1.00 90.88 97 VAL A CA 1
ATOM 713 C C . VAL A 1 97 ? -5.004 5.235 -6.771 1.00 90.88 97 VAL A C 1
ATOM 715 O O . VAL A 1 97 ? -3.821 4.947 -6.942 1.00 90.88 97 VAL A O 1
ATOM 718 N N . GLN A 1 98 ? -5.401 6.461 -6.419 1.00 93.81 98 GLN A N 1
ATOM 719 C CA . GLN A 1 98 ? -4.455 7.559 -6.212 1.00 93.81 98 GLN A CA 1
ATOM 720 C C . GLN A 1 98 ? -3.457 7.190 -5.100 1.00 93.81 98 GLN A C 1
ATOM 722 O O . GLN A 1 98 ? -3.878 7.037 -3.948 1.00 93.81 98 GLN A O 1
ATOM 727 N N . PRO A 1 99 ? -2.153 7.062 -5.402 1.00 96.06 99 PRO A N 1
ATOM 728 C CA . PRO A 1 99 ? -1.176 6.721 -4.385 1.00 96.06 99 PRO A CA 1
ATOM 729 C C . PRO A 1 99 ? -0.920 7.896 -3.446 1.00 96.06 99 PRO A C 1
ATOM 731 O O . PRO A 1 99 ? -0.845 9.056 -3.870 1.00 96.06 99 PRO A O 1
ATOM 734 N N . TRP A 1 100 ? -0.718 7.574 -2.170 1.00 97.38 100 TRP A N 1
ATOM 735 C CA . TRP A 1 100 ? -0.011 8.454 -1.250 1.00 97.38 100 TRP A CA 1
ATOM 736 C C . TRP A 1 100 ? 1.478 8.437 -1.594 1.00 97.38 100 TRP A C 1
ATOM 738 O O . TRP A 1 100 ? 2.060 7.371 -1.784 1.00 97.38 100 TRP A O 1
ATOM 748 N N . GLN A 1 101 ? 2.085 9.617 -1.687 1.00 96.00 101 GLN A N 1
ATOM 749 C CA . GLN A 1 101 ? 3.466 9.796 -2.125 1.00 96.00 101 GLN A CA 1
ATOM 750 C C . GLN A 1 101 ? 4.141 10.951 -1.378 1.00 96.00 101 GLN A C 1
ATOM 752 O O . GLN A 1 101 ? 3.482 11.747 -0.707 1.00 96.00 101 GLN A O 1
ATOM 757 N N . GLY A 1 102 ? 5.455 11.076 -1.557 1.00 95.31 102 GLY A N 1
ATOM 758 C CA . GLY A 1 102 ? 6.278 12.116 -0.943 1.00 95.31 102 GLY A CA 1
ATOM 759 C C . GLY A 1 102 ? 7.053 11.608 0.271 1.00 95.31 102 GLY A C 1
ATOM 760 O O . GLY A 1 102 ? 7.039 10.421 0.591 1.00 95.31 102 GLY A O 1
ATOM 761 N N . GLN A 1 103 ? 7.742 12.522 0.957 1.00 95.81 103 GLN A N 1
ATOM 762 C CA . GLN A 1 103 ? 8.691 12.171 2.019 1.00 95.81 103 GLN A CA 1
ATOM 763 C C . GLN A 1 103 ? 8.055 11.364 3.161 1.00 95.81 103 GLN A C 1
ATOM 765 O O . GLN A 1 103 ? 8.704 10.492 3.739 1.00 95.81 103 GLN A O 1
ATOM 770 N N . GLU A 1 104 ? 6.788 11.625 3.476 1.00 97.00 104 GLU A N 1
ATOM 771 C CA . GLU A 1 104 ? 6.068 10.896 4.519 1.00 97.00 104 GLU A CA 1
ATOM 772 C C . GLU A 1 104 ? 5.756 9.450 4.104 1.00 97.00 104 GLU A C 1
ATOM 774 O O . GLU A 1 104 ? 5.937 8.542 4.913 1.00 97.00 104 GLU A O 1
ATOM 779 N N . ALA A 1 105 ? 5.396 9.211 2.837 1.00 96.75 105 ALA A N 1
ATOM 780 C CA . ALA A 1 105 ? 5.207 7.864 2.294 1.00 96.75 105 ALA A CA 1
ATOM 781 C C . ALA A 1 105 ? 6.528 7.070 2.292 1.00 96.75 105 ALA A C 1
ATOM 783 O O . ALA A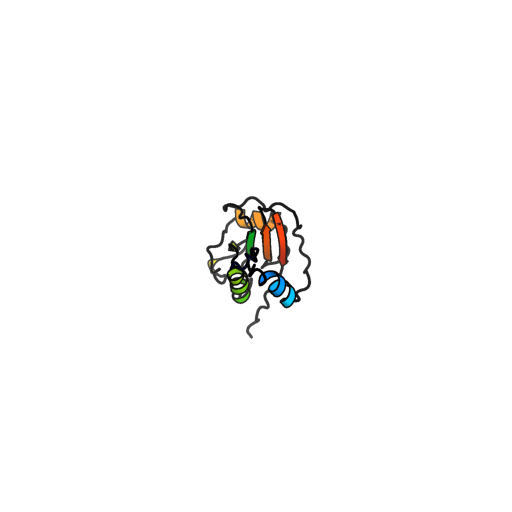 1 105 ? 6.561 5.893 2.662 1.00 96.75 105 ALA A O 1
ATOM 784 N N . THR A 1 106 ? 7.646 7.730 1.969 1.00 95.50 106 THR A N 1
ATOM 785 C CA . THR A 1 106 ? 8.988 7.142 2.095 1.00 95.50 106 THR A CA 1
ATOM 786 C C . THR A 1 106 ? 9.309 6.786 3.550 1.00 95.50 106 THR A C 1
ATOM 788 O O . THR A 1 106 ? 9.787 5.688 3.844 1.00 95.50 106 THR A O 1
ATOM 791 N N . ALA A 1 107 ? 9.049 7.702 4.489 1.00 96.06 107 ALA A N 1
ATOM 792 C CA . ALA A 1 107 ? 9.304 7.477 5.910 1.00 96.06 107 ALA A CA 1
ATOM 793 C C . ALA A 1 107 ? 8.454 6.325 6.462 1.00 96.06 107 ALA A C 1
ATOM 795 O O . ALA A 1 107 ? 8.965 5.499 7.219 1.00 96.06 107 ALA A O 1
ATOM 796 N N . PHE A 1 108 ? 7.194 6.236 6.040 1.00 96.38 108 PHE A N 1
ATOM 797 C CA . PHE A 1 108 ? 6.285 5.142 6.356 1.00 96.38 108 PHE A CA 1
ATOM 798 C C . PHE A 1 108 ? 6.859 3.782 5.931 1.00 96.38 108 PHE A C 1
ATOM 800 O O . PHE A 1 108 ? 7.006 2.888 6.768 1.00 96.38 108 PHE A O 1
ATOM 807 N N . ALA A 1 109 ? 7.276 3.640 4.667 1.00 94.69 109 ALA A N 1
ATOM 808 C CA . ALA A 1 109 ? 7.861 2.395 4.159 1.00 94.69 109 ALA A CA 1
ATOM 809 C C . ALA A 1 109 ? 9.155 2.006 4.903 1.00 94.69 109 ALA A C 1
ATOM 811 O O . ALA A 1 109 ? 9.377 0.837 5.232 1.00 94.69 109 ALA A O 1
ATOM 812 N N . ARG A 1 110 ? 9.988 2.994 5.253 1.00 93.25 110 ARG A N 1
ATOM 813 C CA . ARG A 1 110 ? 11.230 2.776 6.014 1.00 93.25 110 ARG A CA 1
ATOM 814 C C . ARG A 1 110 ? 10.985 2.351 7.457 1.00 93.25 110 ARG A C 1
ATOM 816 O O . ARG A 1 110 ? 11.708 1.492 7.957 1.00 93.25 110 ARG A O 1
ATOM 823 N N . GLN A 1 111 ? 9.978 2.915 8.123 1.00 94.38 111 GLN A N 1
ATOM 824 C CA . GLN A 1 111 ? 9.605 2.513 9.484 1.00 94.38 111 GLN A CA 1
ATOM 825 C C . GLN A 1 111 ? 9.123 1.063 9.531 1.00 94.38 111 GLN A C 1
ATOM 827 O O . GLN A 1 111 ? 9.487 0.330 10.449 1.00 94.38 111 GLN A O 1
ATOM 832 N N . LEU A 1 112 ? 8.390 0.633 8.500 1.00 92.50 112 LEU A N 1
ATOM 833 C CA . LEU A 1 112 ? 7.977 -0.759 8.316 1.00 92.50 112 LEU A CA 1
ATOM 834 C C . LEU A 1 112 ? 9.139 -1.705 8.005 1.00 92.50 112 LEU A C 1
ATOM 836 O O . LEU A 1 112 ? 9.002 -2.910 8.192 1.00 92.50 112 LEU A O 1
ATOM 840 N N . ARG A 1 113 ? 10.286 -1.168 7.569 1.00 90.31 113 ARG A N 1
ATOM 841 C CA . ARG A 1 113 ? 11.462 -1.933 7.131 1.00 90.31 113 ARG A CA 1
ATOM 842 C C . ARG A 1 113 ? 11.140 -2.880 5.974 1.00 90.31 113 ARG A C 1
ATOM 844 O O . ARG A 1 113 ? 11.661 -3.993 5.951 1.00 90.31 113 ARG A O 1
ATOM 851 N N . VAL A 1 114 ? 10.300 -2.428 5.041 1.00 87.94 114 VAL A N 1
ATOM 852 C CA . VAL A 1 114 ? 9.989 -3.151 3.799 1.00 87.94 114 VAL A CA 1
ATOM 853 C C . VAL A 1 114 ? 11.294 -3.580 3.131 1.00 87.94 114 VAL A C 1
ATOM 855 O O . VAL A 1 114 ? 12.175 -2.742 2.919 1.00 87.94 114 VAL A O 1
ATOM 858 N N . ALA A 1 115 ? 11.459 -4.879 2.870 1.00 83.25 115 ALA A N 1
ATOM 859 C CA . ALA A 1 115 ? 12.721 -5.389 2.340 1.00 83.25 115 ALA A CA 1
ATOM 860 C C . ALA A 1 115 ? 12.819 -5.246 0.815 1.00 83.25 115 ALA A C 1
ATOM 862 O O . ALA A 1 115 ? 13.924 -5.094 0.295 1.00 83.25 115 ALA A O 1
ATOM 863 N N . GLN A 1 116 ? 11.678 -5.275 0.120 1.00 88.00 116 GLN A N 1
ATOM 864 C CA . GLN A 1 116 ? 11.590 -5.232 -1.339 1.00 88.00 116 GLN A CA 1
ATOM 865 C C . GLN A 1 116 ? 10.264 -4.627 -1.816 1.00 88.00 116 GLN A C 1
ATOM 867 O O . GLN A 1 116 ? 9.271 -4.611 -1.087 1.00 88.00 116 GLN A O 1
ATOM 872 N N . TYR A 1 117 ? 10.249 -4.136 -3.053 1.00 90.00 117 TYR A N 1
ATOM 873 C CA . TYR A 1 117 ? 9.042 -3.626 -3.696 1.00 90.00 117 TYR A CA 1
ATOM 874 C C . TYR A 1 117 ? 8.660 -4.490 -4.909 1.00 90.00 117 TYR A C 1
ATOM 876 O O . TYR A 1 117 ? 9.550 -4.840 -5.684 1.00 90.00 117 TYR A O 1
ATOM 884 N N . PRO A 1 118 ? 7.356 -4.737 -5.135 1.00 92.50 118 PRO A N 1
ATOM 885 C CA . PRO A 1 118 ? 6.231 -4.304 -4.306 1.00 92.50 118 PRO A CA 1
ATOM 886 C C . PRO A 1 118 ? 6.044 -5.161 -3.039 1.00 92.50 118 PRO A C 1
ATOM 888 O O . PRO A 1 118 ? 6.464 -6.312 -2.955 1.00 92.50 118 PRO A O 1
ATOM 891 N N . THR A 1 119 ? 5.366 -4.586 -2.049 1.00 93.38 119 THR A N 1
ATOM 892 C CA . THR A 1 119 ? 4.970 -5.244 -0.798 1.00 93.38 119 THR A CA 1
ATOM 893 C C . THR A 1 119 ? 3.494 -4.987 -0.531 1.00 93.38 119 THR A C 1
ATOM 895 O O . THR A 1 119 ? 3.024 -3.859 -0.646 1.00 93.38 119 THR A O 1
ATOM 898 N N . ILE A 1 120 ? 2.756 -6.021 -0.138 1.00 94.81 120 ILE A N 1
ATOM 899 C CA . ILE A 1 120 ? 1.349 -5.938 0.251 1.00 94.81 120 ILE A CA 1
ATOM 900 C C . ILE A 1 120 ? 1.232 -6.277 1.730 1.00 94.81 120 ILE A C 1
ATOM 902 O O . ILE A 1 120 ? 1.620 -7.355 2.176 1.00 94.81 120 ILE A O 1
ATOM 906 N N . LEU A 1 121 ? 0.636 -5.370 2.489 1.00 95.81 121 LEU A N 1
ATOM 907 C CA . LEU A 1 121 ? 0.282 -5.584 3.883 1.00 95.81 121 LEU A CA 1
ATOM 908 C C . LEU A 1 121 ? -1.211 -5.857 3.980 1.00 95.81 121 LEU A C 1
ATOM 910 O O . LEU A 1 121 ? -2.021 -5.128 3.407 1.00 95.81 121 LEU A O 1
ATOM 914 N N . LEU A 1 122 ? -1.576 -6.859 4.770 1.00 96.06 122 LEU A N 1
ATOM 915 C CA . LEU A 1 122 ? -2.930 -6.993 5.280 1.00 96.06 122 LEU A CA 1
ATOM 916 C C . LEU A 1 122 ? -2.977 -6.386 6.680 1.00 96.06 122 LEU A C 1
ATOM 918 O O . LEU A 1 122 ? -2.247 -6.820 7.576 1.00 96.06 122 LEU A O 1
ATOM 922 N N . VAL A 1 123 ? -3.858 -5.407 6.861 1.00 96.69 123 VAL A N 1
ATOM 923 C CA . VAL A 1 123 ? -3.999 -4.650 8.106 1.00 96.69 123 VAL A CA 1
ATOM 924 C C . VAL A 1 123 ? -5.392 -4.869 8.684 1.00 96.69 123 VAL A C 1
ATOM 926 O O . VAL A 1 123 ? -6.380 -4.816 7.953 1.00 96.69 123 VAL A O 1
ATOM 929 N N . GLU A 1 124 ? -5.478 -5.108 9.992 1.00 95.94 124 GLU A N 1
ATOM 930 C CA . GLU A 1 124 ? -6.734 -5.216 10.741 1.00 95.94 124 GLU A CA 1
ATOM 931 C C . GLU A 1 124 ? -6.683 -4.311 11.975 1.00 95.94 124 GLU A C 1
ATOM 933 O O . GLU A 1 124 ? -5.779 -4.426 12.804 1.00 95.94 124 GLU A O 1
ATOM 938 N N . GLY A 1 125 ? -7.612 -3.354 12.068 1.00 94.12 125 GLY A N 1
ATOM 939 C CA . GLY A 1 125 ? -7.653 -2.378 13.164 1.00 94.12 125 GLY A CA 1
ATOM 940 C C . GLY A 1 125 ? -6.340 -1.607 13.357 1.00 94.12 125 GLY A C 1
ATOM 941 O O . GLY A 1 125 ? -5.920 -1.379 14.491 1.00 94.12 125 GLY A O 1
ATOM 942 N N . GLY A 1 126 ? -5.654 -1.269 12.259 1.00 94.81 126 GLY A N 1
ATOM 943 C CA . GLY A 1 126 ? -4.356 -0.588 12.286 1.00 94.81 126 GLY A CA 1
ATOM 944 C C . GLY A 1 126 ? -3.166 -1.474 12.677 1.00 94.81 126 GLY A C 1
ATOM 945 O O . GLY A 1 126 ? -2.084 -0.945 12.915 1.00 94.81 126 GLY A O 1
ATOM 946 N N . ARG A 1 127 ? -3.324 -2.803 12.754 1.00 95.25 127 ARG A N 1
ATOM 947 C CA . ARG A 1 127 ? -2.226 -3.750 13.012 1.00 95.25 127 ARG A CA 1
ATOM 948 C C . ARG A 1 127 ? -1.926 -4.618 11.808 1.00 95.25 127 ARG A C 1
ATOM 950 O O . ARG A 1 127 ? -2.840 -5.068 11.122 1.00 95.25 127 ARG A O 1
ATOM 957 N N . LEU A 1 128 ? -0.649 -4.905 11.589 1.00 94.31 128 LEU A N 1
ATOM 958 C CA . LEU A 1 128 ? -0.213 -5.790 10.519 1.00 94.31 128 LEU A CA 1
ATOM 959 C C . LEU A 1 128 ? -0.532 -7.240 10.882 1.00 94.31 128 LEU A C 1
ATOM 961 O O . LEU A 1 128 ? 0.004 -7.771 11.851 1.00 94.31 128 LEU A O 1
ATOM 965 N N . ILE A 1 129 ? -1.387 -7.890 10.099 1.00 95.12 129 ILE A N 1
ATOM 966 C CA . ILE A 1 129 ? -1.772 -9.291 10.323 1.00 95.12 129 ILE A CA 1
ATOM 967 C C . ILE A 1 129 ? -1.215 -10.236 9.261 1.00 95.12 129 ILE A C 1
ATOM 969 O O . ILE A 1 129 ? -1.117 -11.434 9.513 1.00 95.12 129 ILE A O 1
ATOM 973 N N . ASN A 1 130 ? -0.822 -9.717 8.096 1.00 92.38 130 ASN A N 1
ATOM 974 C CA . ASN A 1 130 ? -0.058 -10.473 7.110 1.00 92.38 130 ASN A CA 1
ATOM 975 C C . ASN A 1 130 ? 0.794 -9.544 6.240 1.00 92.38 130 ASN A C 1
ATOM 977 O O . ASN A 1 130 ? 0.477 -8.361 6.094 1.00 92.38 130 ASN A O 1
ATOM 981 N N . VAL A 1 131 ? 1.848 -10.097 5.650 1.00 92.38 131 VAL A N 1
ATOM 982 C CA . VAL A 1 131 ? 2.753 -9.407 4.734 1.00 92.38 131 VAL A CA 1
ATOM 983 C C . VAL A 1 131 ? 3.083 -10.347 3.590 1.00 92.38 131 VAL A C 1
ATOM 985 O O . VAL A 1 131 ? 3.440 -11.503 3.802 1.00 92.38 131 VAL A O 1
ATOM 988 N N . TRP A 1 132 ? 2.977 -9.825 2.382 1.00 90.00 132 TRP A N 1
ATOM 989 C CA . TRP A 1 132 ? 3.532 -10.423 1.189 1.00 90.00 132 TRP A CA 1
ATOM 990 C C . TRP A 1 132 ? 4.564 -9.457 0.627 1.00 90.00 132 TRP A C 1
ATOM 992 O O . TRP A 1 132 ? 4.270 -8.282 0.423 1.00 90.00 132 TRP A O 1
ATOM 1002 N N . GLU A 1 133 ? 5.764 -9.950 0.387 1.00 82.81 133 GLU A N 1
ATOM 1003 C CA . GLU A 1 133 ? 6.798 -9.224 -0.331 1.00 82.81 133 GLU A CA 1
ATOM 1004 C C . GLU A 1 133 ? 7.117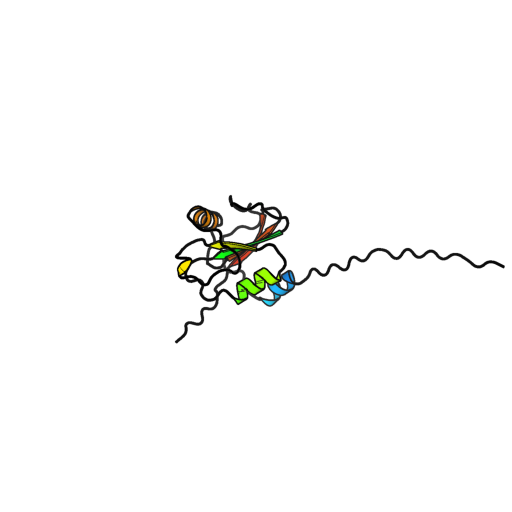 -10.056 -1.568 1.00 82.81 133 GLU A C 1
ATOM 1006 O O . GLU A 1 133 ? 7.360 -11.260 -1.442 1.00 82.81 133 GLU A O 1
ATOM 1011 N N . GLY A 1 134 ? 7.075 -9.450 -2.749 1.00 71.38 134 GLY A N 1
ATOM 1012 C CA . GLY A 1 134 ? 7.256 -10.194 -3.985 1.00 71.38 134 GLY A CA 1
ATOM 1013 C C . GLY A 1 134 ? 8.277 -9.585 -4.914 1.00 71.38 134 GLY A C 1
ATOM 1014 O O . GLY A 1 134 ? 8.530 -8.383 -4.904 1.00 71.38 134 GLY A O 1
ATOM 1015 N N . GLU A 1 135 ? 8.790 -10.453 -5.772 1.00 64.69 135 GLU A N 1
ATOM 1016 C CA . GLU A 1 135 ? 9.365 -10.072 -7.048 1.00 64.69 135 GLU A CA 1
ATOM 1017 C C . GLU A 1 135 ? 8.219 -10.097 -8.061 1.00 64.69 135 GLU A C 1
ATOM 1019 O O . GLU A 1 135 ? 7.553 -11.120 -8.235 1.00 64.69 135 GLU A O 1
ATOM 1024 N N . VAL A 1 136 ? 7.945 -8.963 -8.699 1.00 57.62 136 VAL A N 1
ATOM 1025 C CA . VAL A 1 136 ? 7.121 -8.970 -9.908 1.00 57.62 136 VAL A CA 1
ATOM 1026 C C . VAL A 1 136 ? 8.008 -9.561 -10.999 1.00 57.62 136 VAL A C 1
ATOM 1028 O O . VAL A 1 136 ? 9.083 -8.999 -11.230 1.00 57.62 136 VAL A O 1
ATOM 1031 N N . PRO A 1 137 ? 7.630 -10.678 -11.645 1.00 49.72 137 PRO A N 1
ATOM 1032 C CA . PRO A 1 137 ? 8.389 -11.183 -12.774 1.00 49.72 137 PRO A CA 1
ATOM 1033 C C . PRO A 1 137 ? 8.364 -10.113 -13.865 1.00 49.72 137 PRO A C 1
ATOM 1035 O O . PRO A 1 137 ? 7.355 -9.896 -14.530 1.00 49.72 137 PRO A O 1
ATOM 1038 N N . GLY A 1 138 ? 9.470 -9.387 -13.997 1.00 43.31 138 GLY A N 1
ATOM 1039 C CA . GLY A 1 138 ? 9.678 -8.498 -15.121 1.00 43.31 138 GLY A CA 1
ATOM 1040 C C . GLY A 1 138 ? 9.907 -9.364 -16.343 1.00 43.31 138 GLY A C 1
ATOM 1041 O O . GLY A 1 138 ? 10.897 -10.095 -16.391 1.00 43.31 138 GLY A O 1
ATOM 1042 N N . ASP A 1 139 ? 9.016 -9.277 -17.326 1.00 44.97 139 ASP A N 1
ATOM 1043 C CA . ASP A 1 139 ? 9.394 -9.632 -18.684 1.00 44.97 139 ASP A CA 1
ATOM 1044 C C . ASP A 1 139 ? 10.505 -8.650 -19.073 1.00 44.97 139 ASP A C 1
ATOM 1046 O O . ASP A 1 139 ? 10.273 -7.458 -19.297 1.00 44.97 139 ASP A O 1
ATOM 1050 N N . LEU A 1 140 ? 11.753 -9.117 -19.015 1.00 41.03 140 LEU A N 1
ATOM 1051 C CA . LEU A 1 140 ? 12.872 -8.426 -19.632 1.00 41.03 140 LEU A CA 1
ATOM 1052 C C . LEU A 1 140 ? 12.647 -8.579 -21.130 1.00 41.03 140 LEU A C 1
ATOM 1054 O O . LEU A 1 140 ? 13.171 -9.510 -21.731 1.00 41.03 140 LEU A O 1
ATOM 1058 N N . GLY A 1 141 ? 11.805 -7.707 -21.688 1.00 37.69 141 GLY A N 1
ATOM 1059 C CA . GLY A 1 141 ? 11.580 -7.634 -23.121 1.00 37.69 141 GLY A CA 1
ATOM 1060 C C . GLY A 1 141 ? 12.927 -7.539 -23.830 1.00 37.69 141 GLY A C 1
ATOM 1061 O O . GLY A 1 141 ? 13.620 -6.526 -23.707 1.00 37.69 141 GLY A O 1
ATOM 1062 N N . GLU A 1 142 ? 13.300 -8.628 -24.500 1.00 34.59 142 GLU A N 1
ATOM 1063 C CA . GLU A 1 142 ? 14.342 -8.656 -25.528 1.00 34.59 142 GLU A CA 1
ATOM 1064 C C . GLU A 1 142 ? 13.862 -7.945 -26.800 1.00 34.59 142 GLU A C 1
ATOM 1066 O O . GLU A 1 142 ? 12.663 -8.071 -27.153 1.00 34.59 142 GLU A O 1
#

Foldseek 3Di:
DDDDDDDDDDDDDPPPPPPPVVVVVVVVVDPQPPQPQDFFDFQPDDDDDDDQKAKEKEAEPPLADCPVVLVVRVVNVGHYAYQHQYDDQVRHDDRPDDHDDDPVSVVSCVVSVGPAPTKMFMDGNRTTHDIDHDRDPHPPPD

Secondary structure (DSSP, 8-state):
-------------------SHHHHHHHT--------SPTTPBPPP-SSPPPSEEEEEEEETT----HHHHHHHHHT-S-EEEEEEES-GGGSPPPSS--B-SHHHHHHHHHHT--SSSEEEEEETTEEEEEEE---------

Organism: NCBI:txid32062

Radius of gyration: 20.71 Å; chains: 1; bounding box: 76×46×42 Å

pLDDT: mean 78.85, std 20.12, range [34.59, 97.62]

Sequence (142 aa):
MLPKQSTSRSLLKRVSRHAPLVTLLLTLGLPAANAKVRLGDTLPTHPWESGQRELVVIYAGGCGDMGELWDAALSSGLPVRAVFAEGDLGRTVGAPVQPWQGQEATAFARQLRVAQYPTILLVEGGRLINVWEGEVPGDLGE